Protein AF-A0A7C4AFS2-F1 (afdb_monomer)

Sequence (127 aa):
MGITATSGSFTRYAVVEELTGQLAQELPERLARHAFRDIDDTADERSFGWVSLEDWLDPFWRTAPPDKAHYLAFSLRLDTRRVPPAVIKKHFQLALKAEKEAMKETGKSFITKDRKQELKEQVVLKL

Organism: NCBI:txid270496

pLDDT: mean 89.15, std 6.54, range [68.06, 97.5]

Radius of gyration: 23.63 Å; Cα contacts (8 Å, |Δi|>4): 118; chains: 1; bounding box: 43×29×69 Å

Solvent-accessible surface area (backbone atoms only — not comparable to full-atom values): 7904 Å² total; per-residue (Å²): 105,66,92,77,38,99,68,79,87,87,84,90,83,80,79,91,65,83,82,57,78,61,53,73,73,47,40,64,58,57,44,51,77,45,27,44,58,90,42,88,94,51,76,54,46,65,38,63,19,29,19,23,59,90,38,82,88,31,37,72,36,82,89,48,65,47,72,53,91,98,42,79,49,65,34,80,49,78,49,71,59,79,80,54,69,69,56,56,52,52,51,35,54,51,52,54,50,53,53,52,54,56,25,59,78,69,73,51,91,78,84,53,72,67,58,54,51,51,50,43,51,56,42,57,63,71,103

Secondary structure (DSSP, 8-state):
-GGGSSS--------SS---THHHHHHHHHHHHTB----TTSS-SEEEEEE-SS-TT-TT-SSS-SEETTEE--EEEEEE----HHHHHHHHHHHHHHHHHHHHHTT-----HHHHHHHHHHHHTT-

Structure (mmCIF, N/CA/C/O backbone):
data_AF-A0A7C4AFS2-F1
#
_entry.id   AF-A0A7C4AFS2-F1
#
loop_
_atom_site.group_PDB
_atom_site.id
_atom_site.type_symbol
_atom_site.label_atom_id
_atom_site.label_alt_id
_atom_site.label_comp_id
_atom_site.label_asym_id
_atom_site.label_entity_id
_atom_site.label_seq_id
_atom_site.pdbx_PDB_ins_code
_atom_site.Cartn_x
_atom_site.Cartn_y
_atom_site.Cartn_z
_atom_site.occupancy
_atom_site.B_iso_or_equiv
_atom_site.auth_seq_id
_atom_site.auth_comp_id
_atom_site.auth_asym_id
_atom_site.auth_atom_id
_atom_site.pdbx_PDB_model_num
ATOM 1 N N . MET A 1 1 ? -4.645 1.383 -15.533 1.00 68.06 1 MET A N 1
ATOM 2 C CA . MET A 1 1 ? -4.499 2.518 -14.584 1.00 68.06 1 MET A CA 1
ATOM 3 C C . MET A 1 1 ? -3.254 3.311 -14.961 1.00 68.06 1 MET A C 1
ATOM 5 O O . MET A 1 1 ? -2.396 2.768 -15.643 1.00 68.06 1 MET A O 1
ATOM 9 N N . GLY A 1 2 ? -3.140 4.580 -14.562 1.00 77.56 2 GLY A N 1
ATOM 10 C CA . GLY A 1 2 ? -1.997 5.418 -14.956 1.00 77.56 2 GLY A CA 1
ATOM 11 C C . GLY A 1 2 ? -2.083 5.866 -16.419 1.00 77.56 2 GLY A C 1
ATOM 12 O O . GLY A 1 2 ? -3.149 6.289 -16.859 1.00 77.56 2 GLY A O 1
ATOM 13 N N . ILE A 1 3 ? -0.987 5.753 -17.178 1.00 83.69 3 ILE A N 1
ATOM 14 C CA . ILE A 1 3 ? -0.908 6.214 -18.582 1.00 83.69 3 ILE A CA 1
ATOM 15 C C . ILE A 1 3 ? -1.861 5.468 -19.537 1.00 83.69 3 ILE A C 1
ATOM 17 O O . ILE A 1 3 ? -2.147 5.957 -20.622 1.00 83.69 3 ILE A O 1
ATOM 21 N N . THR A 1 4 ? -2.385 4.307 -19.129 1.00 84.06 4 THR A N 1
ATOM 22 C CA . THR A 1 4 ? -3.375 3.524 -19.892 1.00 84.06 4 THR A CA 1
ATOM 23 C C . THR A 1 4 ? -4.828 3.926 -19.616 1.00 84.06 4 THR A C 1
ATOM 25 O O . THR A 1 4 ? -5.744 3.343 -20.188 1.00 84.06 4 THR A O 1
ATOM 28 N N . ALA A 1 5 ? -5.073 4.880 -18.711 1.00 86.81 5 ALA A N 1
ATOM 29 C CA . ALA A 1 5 ? -6.417 5.374 -18.418 1.00 86.81 5 ALA A CA 1
ATOM 30 C C . ALA A 1 5 ? -6.920 6.353 -19.497 1.00 86.81 5 ALA A C 1
ATOM 32 O O . ALA A 1 5 ? -6.130 6.992 -20.185 1.00 86.81 5 ALA A O 1
ATOM 33 N N . THR A 1 6 ? -8.243 6.532 -19.590 1.00 91.31 6 THR A N 1
ATOM 34 C CA . THR A 1 6 ? -8.893 7.457 -20.543 1.00 91.31 6 THR A CA 1
ATOM 35 C C . THR A 1 6 ? -8.425 8.909 -20.394 1.00 91.31 6 THR A C 1
ATOM 37 O O . THR A 1 6 ? -8.435 9.671 -21.356 1.00 91.31 6 THR A O 1
ATOM 40 N N . SER A 1 7 ? -8.018 9.306 -19.188 1.00 91.75 7 SER A N 1
ATOM 41 C CA . SER A 1 7 ? -7.477 10.632 -18.892 1.00 91.75 7 SER A CA 1
ATOM 42 C C . SER A 1 7 ? -6.506 10.567 -17.715 1.00 91.75 7 SER A C 1
ATOM 44 O O . SER A 1 7 ? -6.710 9.775 -16.794 1.00 91.75 7 SER A O 1
ATOM 46 N N . GLY A 1 8 ? -5.505 11.448 -17.700 1.00 88.31 8 GLY A N 1
ATOM 47 C CA . GLY A 1 8 ? -4.546 11.572 -16.606 1.00 88.31 8 GLY A CA 1
ATOM 48 C C . GLY A 1 8 ? -3.701 12.840 -16.720 1.00 88.31 8 GLY A C 1
ATOM 49 O O . GLY A 1 8 ? -3.798 13.584 -17.693 1.00 88.31 8 GLY A O 1
ATOM 50 N N . SER A 1 9 ? -2.871 13.088 -15.712 1.00 91.12 9 SER A N 1
ATOM 51 C CA . SER A 1 9 ? -1.867 14.153 -15.726 1.00 91.12 9 SER A CA 1
ATOM 52 C C . SER A 1 9 ? -0.509 13.604 -16.156 1.00 91.12 9 SER A C 1
ATOM 54 O O . SER A 1 9 ? -0.136 12.501 -15.757 1.00 91.12 9 SER A O 1
ATOM 56 N N . PHE A 1 10 ? 0.256 14.396 -16.904 1.00 91.50 10 PHE A N 1
ATOM 57 C CA . PHE A 1 10 ? 1.616 14.057 -17.310 1.00 91.50 10 PHE A CA 1
ATOM 58 C C . PHE A 1 10 ? 2.599 15.105 -16.791 1.00 91.50 10 PHE A C 1
ATOM 60 O O . PHE A 1 10 ? 2.428 16.298 -17.041 1.00 91.50 10 PHE A O 1
ATOM 67 N N . THR A 1 11 ? 3.646 14.645 -16.110 1.00 95.06 11 THR A N 1
ATOM 68 C CA . THR A 1 11 ? 4.737 15.492 -15.622 1.00 95.06 11 THR A CA 1
ATOM 69 C C . THR A 1 11 ? 6.049 14.952 -16.163 1.00 95.06 11 THR A C 1
ATOM 71 O O . THR A 1 11 ? 6.348 13.769 -16.009 1.00 95.06 11 THR A O 1
ATOM 74 N N . ARG A 1 12 ? 6.840 15.819 -16.802 1.00 94.69 12 ARG A N 1
ATOM 75 C CA . ARG A 1 12 ? 8.136 15.454 -17.379 1.00 94.69 12 ARG A CA 1
ATOM 76 C C . ARG A 1 12 ? 9.265 15.861 -16.444 1.00 94.69 12 ARG A C 1
ATOM 78 O O . ARG A 1 12 ? 9.351 17.021 -16.051 1.00 94.69 12 ARG A O 1
ATOM 85 N N . TYR A 1 13 ? 10.163 14.923 -16.190 1.00 92.88 13 TYR A N 1
ATOM 86 C CA . TYR A 1 13 ? 11.419 15.152 -15.486 1.00 92.88 13 TYR A CA 1
ATOM 87 C C . TYR A 1 13 ? 12.581 14.901 -16.449 1.00 92.88 13 TYR A C 1
ATOM 89 O O . TYR A 1 13 ? 12.451 14.107 -17.381 1.00 92.88 13 TYR A O 1
ATOM 97 N N . ALA A 1 14 ? 13.696 15.599 -16.245 1.00 90.62 14 ALA A N 1
ATOM 98 C CA . ALA A 1 14 ? 14.935 15.375 -16.979 1.00 90.62 14 ALA A CA 1
ATOM 99 C C . ALA A 1 14 ? 15.993 14.875 -15.998 1.00 90.62 14 ALA A C 1
ATOM 101 O O . ALA A 1 14 ? 16.143 15.441 -14.913 1.00 90.62 14 ALA A O 1
ATOM 102 N N . VAL A 1 15 ? 16.705 13.816 -16.373 1.00 85.50 15 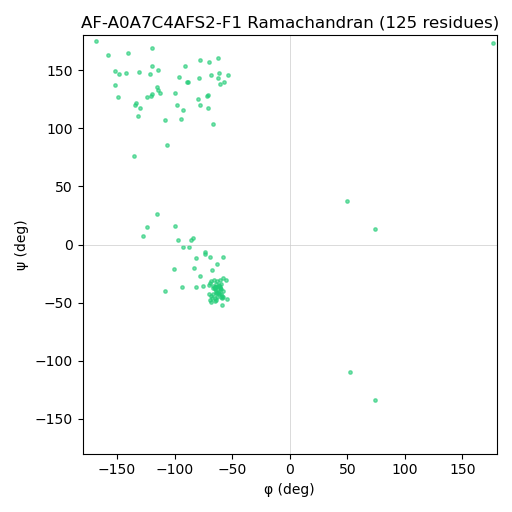VAL A N 1
ATOM 103 C CA . VAL A 1 15 ? 17.855 13.351 -15.600 1.00 85.50 15 VAL A CA 1
ATOM 104 C C . VAL A 1 15 ? 19.035 14.249 -15.956 1.00 85.50 15 VAL A C 1
ATOM 106 O O . VAL A 1 15 ? 19.321 14.451 -17.133 1.00 85.50 15 VAL A O 1
ATOM 109 N N . VAL A 1 16 ? 19.652 14.852 -14.941 1.00 88.44 16 VAL A N 1
ATOM 110 C CA . VAL A 1 16 ? 20.774 15.793 -15.116 1.00 88.44 16 VAL A CA 1
ATOM 111 C C . VAL A 1 16 ? 22.084 15.049 -15.387 1.00 88.44 16 VAL A C 1
ATOM 113 O O . VAL A 1 16 ? 22.975 15.577 -16.042 1.00 88.44 16 VAL A O 1
ATOM 116 N N . GLU A 1 17 ? 22.187 13.817 -14.898 1.00 83.12 17 GLU A N 1
ATOM 117 C CA . GLU A 1 17 ? 23.348 12.947 -15.059 1.00 83.12 17 GLU A CA 1
ATOM 118 C C . GLU A 1 17 ? 23.219 12.069 -16.308 1.00 83.12 17 GLU A C 1
ATOM 120 O O . GLU A 1 17 ? 22.118 11.744 -16.761 1.00 83.12 17 GLU A O 1
ATOM 125 N N . GLU A 1 18 ? 24.359 11.657 -16.858 1.00 75.44 18 GLU A N 1
ATOM 126 C CA . GLU A 1 18 ? 24.387 10.714 -17.968 1.00 75.44 18 GLU A CA 1
ATOM 127 C C . GLU A 1 18 ? 23.973 9.326 -17.462 1.00 75.44 18 GLU A C 1
ATOM 129 O O . GLU A 1 18 ? 24.629 8.737 -16.600 1.00 75.44 18 GLU A O 1
ATOM 134 N N . LEU A 1 19 ? 22.864 8.797 -17.988 1.00 71.94 19 LEU A N 1
ATOM 135 C CA . LEU A 1 19 ? 22.494 7.408 -17.743 1.00 71.94 19 LEU A CA 1
ATOM 136 C C . LEU A 1 19 ? 23.537 6.514 -18.411 1.00 71.94 19 LEU A C 1
ATOM 138 O O . LEU A 1 19 ? 23.514 6.312 -19.626 1.00 71.94 19 LEU A O 1
ATOM 142 N N . THR A 1 20 ? 24.434 5.938 -17.617 1.00 68.56 20 THR A N 1
ATOM 143 C CA . THR A 1 20 ? 25.284 4.858 -18.107 1.00 68.56 20 THR A CA 1
ATOM 144 C C . THR A 1 20 ? 24.391 3.675 -18.497 1.00 68.56 20 THR A C 1
ATOM 146 O O . THR A 1 20 ? 23.397 3.370 -17.832 1.00 68.56 20 THR A O 1
ATOM 149 N N . GLY A 1 21 ? 24.743 2.961 -19.572 1.00 69.19 21 GLY A N 1
ATOM 150 C CA . GLY A 1 21 ? 23.996 1.775 -20.024 1.00 69.19 21 GLY A CA 1
ATOM 151 C C . GLY A 1 21 ? 23.886 0.654 -18.975 1.00 69.19 21 GLY A C 1
ATOM 152 O O . GLY A 1 21 ? 23.097 -0.272 -19.144 1.00 69.19 21 GLY A O 1
ATOM 153 N N . GLN A 1 22 ? 24.635 0.756 -17.870 1.00 74.88 22 GLN A N 1
ATOM 154 C CA . GLN A 1 22 ? 24.557 -0.125 -16.703 1.00 74.88 22 GLN A CA 1
ATOM 155 C C . GLN A 1 22 ? 23.197 -0.047 -15.998 1.00 74.88 22 GLN A C 1
ATOM 157 O O . GLN A 1 22 ? 22.728 -1.062 -15.486 1.00 74.88 22 GLN A O 1
ATOM 162 N N . LEU A 1 23 ? 22.515 1.109 -16.021 1.00 74.75 23 LEU A N 1
ATOM 163 C CA . LEU A 1 23 ? 21.224 1.245 -15.342 1.00 74.75 23 LEU A CA 1
ATOM 164 C C . LEU A 1 23 ? 20.181 0.274 -15.904 1.00 74.75 23 LEU A C 1
ATOM 166 O O . LEU A 1 23 ? 19.414 -0.290 -15.133 1.00 74.75 23 LEU A O 1
ATOM 170 N N . ALA A 1 24 ? 20.176 0.043 -17.219 1.00 72.75 24 ALA A N 1
ATOM 171 C CA . ALA A 1 24 ? 19.253 -0.902 -17.8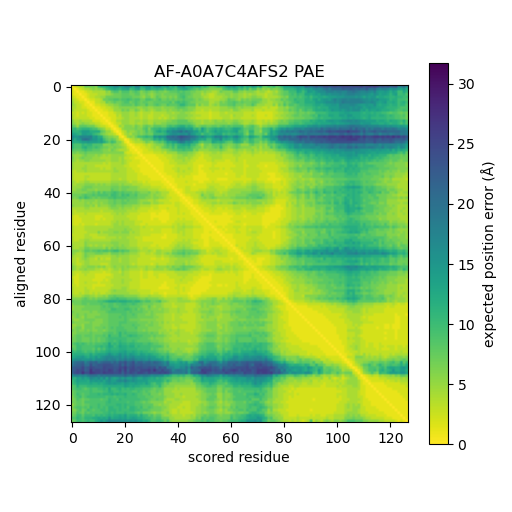45 1.00 72.75 24 ALA A CA 1
ATOM 172 C C . ALA A 1 24 ? 19.457 -2.337 -17.326 1.00 72.75 24 ALA A C 1
ATOM 174 O O . ALA A 1 24 ? 18.489 -3.066 -17.137 1.00 72.75 24 ALA A O 1
ATOM 175 N N . GLN A 1 25 ? 20.704 -2.725 -17.037 1.00 80.38 25 GLN A N 1
ATOM 176 C CA . GLN A 1 25 ? 21.027 -4.051 -16.504 1.00 80.38 25 GLN A CA 1
ATOM 177 C C . GLN A 1 25 ? 20.662 -4.186 -15.018 1.00 80.38 25 GLN A C 1
ATOM 179 O O . GLN A 1 25 ? 20.210 -5.244 -14.591 1.00 80.38 25 GLN A O 1
ATOM 184 N N . GLU A 1 26 ? 20.824 -3.118 -14.233 1.00 85.62 26 GLU A N 1
ATOM 185 C CA . GLU A 1 26 ? 20.523 -3.118 -12.794 1.00 85.62 26 GLU A CA 1
ATOM 186 C C . GLU A 1 26 ? 19.040 -2.885 -12.473 1.00 85.62 26 GLU A C 1
ATOM 188 O O . GLU A 1 26 ? 18.580 -3.189 -11.369 1.00 85.62 26 GLU A O 1
ATOM 193 N N . LEU A 1 27 ? 18.279 -2.307 -13.406 1.00 85.19 27 LEU A N 1
ATOM 194 C CA . LEU A 1 27 ? 16.910 -1.871 -13.154 1.00 85.19 27 LEU A CA 1
ATOM 195 C C . LEU A 1 27 ? 15.985 -3.001 -12.683 1.00 85.19 27 LEU A C 1
ATOM 197 O O . LEU A 1 27 ? 15.280 -2.763 -11.702 1.00 85.19 27 LEU A O 1
ATOM 201 N N . PRO A 1 28 ? 15.972 -4.208 -13.286 1.00 85.50 28 PRO A N 1
ATOM 202 C CA . PRO A 1 28 ? 15.107 -5.286 -12.811 1.00 85.50 28 PRO A CA 1
ATOM 203 C C . PRO A 1 28 ? 15.368 -5.633 -11.343 1.00 85.50 28 PRO A C 1
ATOM 205 O O . PRO A 1 28 ? 14.426 -5.813 -10.574 1.00 85.50 28 PRO A O 1
ATOM 208 N N . GLU A 1 29 ? 16.635 -5.651 -10.921 1.00 88.56 29 GLU A N 1
ATOM 209 C CA . GLU A 1 29 ? 16.998 -5.918 -9.528 1.00 88.56 29 GLU A CA 1
ATOM 210 C C . GLU A 1 29 ? 16.551 -4.777 -8.602 1.00 88.56 29 GLU A C 1
ATOM 212 O O . GLU A 1 29 ? 15.974 -5.016 -7.537 1.00 88.56 29 GLU A O 1
ATOM 217 N N . ARG A 1 30 ? 16.767 -3.520 -9.015 1.00 91.00 30 ARG A N 1
ATOM 218 C CA . ARG A 1 30 ? 16.340 -2.338 -8.248 1.00 91.00 30 ARG A CA 1
ATOM 219 C C . ARG A 1 30 ? 14.818 -2.277 -8.101 1.00 91.00 30 ARG A C 1
ATOM 221 O O . ARG A 1 30 ? 14.326 -1.985 -7.011 1.00 91.00 30 ARG A O 1
ATOM 228 N N . LEU A 1 31 ? 14.080 -2.577 -9.168 1.00 92.44 31 LEU A N 1
ATOM 229 C CA . LEU A 1 31 ? 12.621 -2.658 -9.158 1.00 92.44 31 LEU A CA 1
ATOM 230 C C . LEU A 1 31 ? 12.144 -3.796 -8.253 1.00 92.44 31 LEU A C 1
ATOM 232 O O . LEU A 1 31 ? 11.313 -3.553 -7.383 1.00 92.44 31 LEU A O 1
ATOM 236 N N . ALA A 1 32 ? 12.726 -4.994 -8.375 1.00 90.44 32 ALA A N 1
ATOM 237 C CA . ALA A 1 32 ? 12.383 -6.149 -7.545 1.00 90.44 32 ALA A CA 1
ATOM 238 C C . ALA A 1 32 ? 12.637 -5.904 -6.047 1.00 90.44 32 ALA A C 1
ATOM 240 O O . ALA A 1 32 ? 11.836 -6.308 -5.202 1.00 90.44 32 ALA A O 1
ATOM 241 N N . ARG A 1 33 ? 13.716 -5.189 -5.694 1.00 94.12 33 ARG A N 1
ATOM 242 C CA . ARG A 1 33 ? 14.029 -4.813 -4.302 1.00 94.12 33 ARG A CA 1
ATOM 243 C C . ARG A 1 33 ? 12.939 -3.946 -3.664 1.00 94.12 33 ARG A C 1
ATOM 245 O O . ARG A 1 33 ? 12.720 -4.027 -2.455 1.00 94.12 33 ARG A O 1
ATOM 252 N N . HIS A 1 34 ? 12.257 -3.147 -4.479 1.00 95.25 34 HIS A N 1
ATOM 253 C CA . HIS A 1 34 ? 11.177 -2.245 -4.081 1.00 95.25 34 HIS A CA 1
ATOM 254 C C . HIS A 1 34 ? 9.827 -2.647 -4.703 1.00 95.25 34 HIS A C 1
ATOM 256 O O . HIS A 1 34 ? 8.953 -1.800 -4.902 1.00 95.25 34 HIS A O 1
ATOM 262 N N . ALA A 1 35 ? 9.665 -3.934 -5.016 1.00 95.88 35 ALA A N 1
ATOM 263 C CA . ALA A 1 35 ? 8.429 -4.498 -5.531 1.00 95.88 35 ALA A CA 1
ATOM 264 C C . ALA A 1 35 ? 7.290 -4.328 -4.519 1.00 95.88 35 ALA A C 1
ATOM 266 O O . ALA A 1 35 ? 7.515 -4.343 -3.302 1.00 95.88 35 ALA A O 1
ATOM 267 N N . PHE A 1 36 ? 6.067 -4.162 -5.023 1.00 96.69 36 PHE A N 1
ATOM 268 C CA . PHE A 1 36 ? 4.882 -4.062 -4.176 1.00 96.69 36 PHE A CA 1
ATOM 269 C C . PHE A 1 36 ? 4.736 -5.297 -3.278 1.00 96.69 36 PHE A C 1
ATOM 271 O O . PHE A 1 36 ? 4.971 -6.430 -3.701 1.00 96.69 36 PHE A O 1
ATOM 278 N N . ARG A 1 37 ? 4.343 -5.058 -2.024 1.00 94.00 37 ARG A N 1
ATOM 279 C CA . ARG A 1 37 ? 4.089 -6.096 -1.023 1.00 94.00 37 ARG A CA 1
ATOM 280 C C . ARG A 1 37 ? 2.645 -6.013 -0.575 1.00 94.00 37 ARG A C 1
ATOM 282 O O . ARG A 1 37 ? 2.184 -4.931 -0.221 1.00 94.00 37 ARG A O 1
ATOM 289 N N . ASP A 1 38 ? 1.965 -7.145 -0.591 1.00 92.69 38 ASP A N 1
ATOM 290 C CA . ASP A 1 38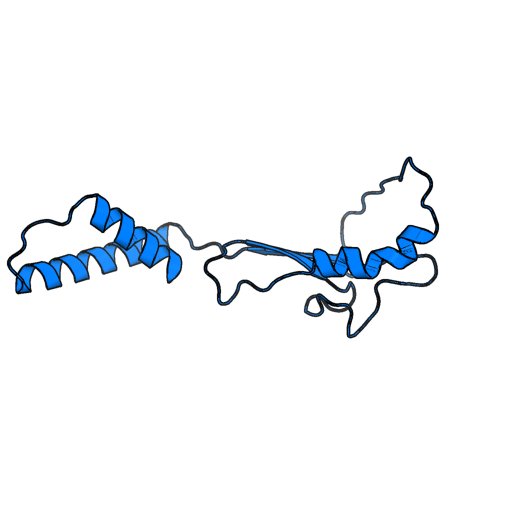 ? 0.597 -7.223 -0.101 1.00 92.69 38 ASP A CA 1
ATOM 291 C C . ASP A 1 38 ? 0.545 -7.017 1.424 1.00 92.69 38 ASP A C 1
ATOM 293 O O . ASP A 1 38 ? 1.482 -7.392 2.135 1.00 92.69 38 ASP A O 1
ATOM 297 N N . ILE A 1 39 ? -0.530 -6.389 1.896 1.00 92.00 39 ILE A N 1
ATOM 298 C CA . ILE A 1 39 ? -0.799 -6.076 3.307 1.00 92.00 39 ILE A CA 1
ATOM 299 C C . ILE A 1 39 ? -2.183 -6.563 3.758 1.00 92.00 39 ILE A C 1
ATOM 301 O O . ILE A 1 39 ? -2.604 -6.261 4.874 1.00 92.00 39 ILE A O 1
ATOM 305 N N . ASP A 1 40 ? -2.896 -7.323 2.922 1.00 87.75 40 ASP A N 1
ATOM 306 C CA . ASP A 1 40 ? -4.250 -7.800 3.222 1.00 87.75 40 ASP A CA 1
ATOM 307 C C . ASP A 1 40 ? -4.295 -8.663 4.499 1.00 87.75 40 ASP A C 1
ATOM 309 O O . ASP A 1 40 ? -5.196 -8.508 5.327 1.00 87.75 40 ASP A O 1
ATOM 313 N N . ASP A 1 41 ? -3.272 -9.498 4.708 1.00 85.94 41 ASP A N 1
ATOM 314 C CA . ASP A 1 41 ? -3.135 -10.384 5.874 1.00 85.94 41 ASP A CA 1
ATOM 315 C C . ASP A 1 41 ? -2.187 -9.832 6.957 1.00 85.94 41 ASP A C 1
ATOM 317 O O . ASP A 1 41 ? -1.730 -10.570 7.838 1.00 85.94 41 ASP A O 1
ATOM 321 N N . THR A 1 42 ? -1.862 -8.537 6.912 1.00 87.00 42 THR A N 1
ATOM 322 C CA . THR A 1 42 ? -1.007 -7.883 7.914 1.00 87.00 42 THR A CA 1
ATOM 323 C C . THR A 1 42 ? -1.743 -6.753 8.636 1.00 87.00 42 THR A C 1
ATOM 325 O O . THR A 1 42 ? -2.852 -6.349 8.282 1.00 87.00 42 THR A O 1
ATOM 328 N N . ALA A 1 43 ? -1.128 -6.247 9.708 1.00 83.75 43 ALA A N 1
ATOM 329 C CA . ALA A 1 43 ? -1.608 -5.061 10.420 1.00 83.75 43 ALA A CA 1
ATOM 330 C C . ALA A 1 43 ? -1.125 -3.747 9.776 1.00 83.75 43 ALA A C 1
ATOM 332 O O . ALA A 1 43 ? -1.324 -2.671 10.342 1.00 83.75 43 ALA A O 1
ATOM 333 N N . ASP A 1 44 ? -0.447 -3.821 8.628 1.00 87.50 44 ASP A N 1
ATOM 334 C CA . ASP A 1 44 ? 0.065 -2.639 7.952 1.00 87.50 44 ASP A CA 1
ATOM 335 C C . ASP A 1 44 ? -1.098 -1.855 7.331 1.00 87.50 44 ASP A C 1
ATOM 337 O O . ASP A 1 44 ? -1.910 -2.373 6.571 1.00 87.50 44 ASP A O 1
ATOM 341 N N . GLU A 1 45 ? -1.179 -0.559 7.629 1.00 88.50 45 GLU A N 1
ATOM 342 C CA . GLU A 1 45 ? -2.226 0.308 7.071 1.00 88.50 45 GLU A CA 1
ATOM 343 C C . GLU A 1 45 ? -1.899 0.797 5.655 1.00 88.50 45 GLU A C 1
ATOM 345 O O . GLU A 1 45 ? -2.741 1.397 4.980 1.00 88.50 45 GLU A O 1
ATOM 350 N N . ARG A 1 46 ? -0.659 0.609 5.198 1.00 92.19 46 ARG A N 1
ATOM 351 C CA . ARG A 1 46 ? -0.194 1.142 3.921 1.00 92.19 46 ARG A CA 1
ATOM 352 C C . ARG A 1 46 ? 0.900 0.286 3.312 1.00 92.19 46 ARG A C 1
ATOM 354 O O . ARG A 1 46 ? 1.871 -0.050 3.979 1.00 92.19 46 ARG A O 1
ATOM 361 N N . SER A 1 47 ? 0.792 0.081 2.007 1.00 94.75 47 SER A N 1
ATOM 362 C CA . SER A 1 47 ? 1.856 -0.458 1.174 1.00 94.75 47 SER A CA 1
ATOM 363 C C . SER A 1 47 ? 2.055 0.404 -0.060 1.00 94.75 47 SER A C 1
ATOM 365 O O . SER A 1 47 ? 1.126 1.036 -0.569 1.00 94.75 47 SER A O 1
ATOM 367 N N . PHE 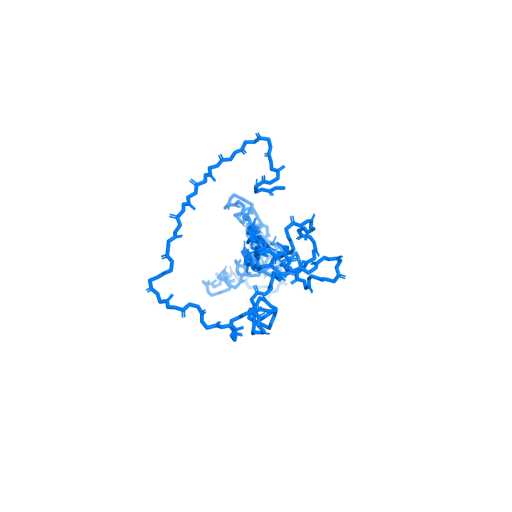A 1 48 ? 3.290 0.459 -0.539 1.00 96.00 48 PHE A N 1
ATOM 368 C CA . PHE A 1 48 ? 3.593 0.998 -1.850 1.00 96.00 48 PHE A CA 1
ATOM 369 C C . PHE A 1 48 ? 4.798 0.279 -2.434 1.00 96.00 48 PHE A C 1
ATOM 371 O O . PHE A 1 48 ? 5.719 -0.108 -1.717 1.00 96.00 48 PHE A O 1
ATOM 378 N N . GLY A 1 49 ? 4.802 0.128 -3.749 1.00 96.81 49 GLY A N 1
ATOM 379 C CA . GLY A 1 49 ? 5.917 -0.493 -4.440 1.00 96.81 49 GLY A CA 1
ATOM 380 C C . GLY A 1 49 ? 5.660 -0.632 -5.925 1.00 96.81 49 GLY A C 1
ATOM 381 O O . GLY A 1 49 ? 4.584 -0.300 -6.434 1.00 96.81 49 GLY A O 1
ATOM 382 N N . TRP A 1 50 ? 6.697 -1.073 -6.618 1.00 96.56 50 TRP A N 1
ATOM 383 C CA . TRP A 1 50 ? 6.681 -1.182 -8.062 1.00 96.56 50 TRP A CA 1
ATOM 384 C C . TRP A 1 50 ? 5.935 -2.435 -8.525 1.00 96.56 50 TRP A C 1
ATOM 386 O O . TRP A 1 50 ? 6.017 -3.490 -7.895 1.00 96.56 50 TRP A O 1
ATOM 396 N N . VAL A 1 51 ? 5.215 -2.290 -9.634 1.00 95.25 51 VAL A N 1
ATOM 397 C CA . VAL A 1 51 ? 4.482 -3.350 -10.333 1.00 95.25 51 VAL A CA 1
ATOM 398 C C . VAL A 1 51 ? 4.621 -3.181 -11.846 1.00 95.25 51 VAL A C 1
ATOM 400 O O . VAL A 1 51 ? 5.003 -2.105 -12.334 1.00 95.25 51 VAL A O 1
ATOM 403 N N . SER A 1 52 ? 4.283 -4.231 -12.593 1.00 93.62 52 SER A N 1
ATOM 404 C CA . SER A 1 52 ? 4.123 -4.157 -14.046 1.00 93.62 52 SER A CA 1
ATOM 405 C C . SER A 1 52 ? 3.139 -3.047 -14.444 1.00 93.62 52 SER A C 1
ATOM 407 O O . SER A 1 52 ? 2.188 -2.719 -13.731 1.00 93.62 52 SER A O 1
ATOM 409 N N . LEU A 1 53 ? 3.402 -2.411 -15.591 1.00 92.00 53 LEU A N 1
ATOM 410 C CA . LEU A 1 53 ? 2.487 -1.418 -16.151 1.00 92.00 53 LEU A CA 1
ATOM 411 C C . LEU A 1 53 ? 1.197 -2.077 -16.667 1.00 92.00 53 LEU A C 1
ATOM 413 O O . LEU A 1 53 ? 0.127 -1.468 -16.609 1.00 92.00 53 LEU A O 1
ATOM 417 N N . GLU A 1 54 ? 1.312 -3.291 -17.199 1.00 91.06 54 GLU A N 1
ATOM 418 C CA . GLU A 1 54 ? 0.223 -4.061 -17.793 1.00 91.06 54 GLU A CA 1
ATOM 419 C C . GLU A 1 54 ? -0.615 -4.791 -16.747 1.00 91.06 54 GLU A C 1
ATOM 421 O O . GLU A 1 54 ? -1.837 -4.856 -16.892 1.00 91.06 54 GLU A O 1
ATOM 426 N N . ASP A 1 55 ? 0.030 -5.292 -15.691 1.00 91.75 55 ASP A N 1
ATOM 427 C CA . ASP A 1 55 ? -0.625 -6.015 -14.608 1.00 91.75 55 ASP A CA 1
ATOM 428 C C . ASP A 1 55 ? -0.185 -5.501 -13.227 1.00 91.75 55 ASP A C 1
ATOM 430 O O . ASP A 1 55 ? 0.932 -5.711 -12.758 1.00 91.75 55 ASP A O 1
ATOM 434 N N . TRP A 1 56 ? -1.111 -4.844 -12.531 1.00 90.12 56 TRP A N 1
ATOM 435 C CA . TRP A 1 56 ? -0.898 -4.299 -11.188 1.00 90.12 56 TRP A CA 1
ATOM 436 C C . TRP A 1 56 ? -0.856 -5.377 -10.086 1.00 90.12 56 TRP A C 1
ATOM 438 O O . TRP A 1 56 ? -0.535 -5.060 -8.933 1.00 90.12 56 TRP A O 1
ATOM 448 N N . LEU A 1 57 ? -1.182 -6.630 -10.426 1.00 92.62 57 LEU A N 1
ATOM 449 C CA . LEU A 1 57 ? -1.021 -7.811 -9.576 1.00 92.62 57 LEU A CA 1
ATOM 450 C C . LEU A 1 57 ? 0.318 -8.526 -9.803 1.00 92.62 57 LEU A C 1
ATOM 452 O O . LEU A 1 57 ? 0.613 -9.485 -9.092 1.00 92.62 57 LEU A O 1
ATOM 456 N N . ASP A 1 58 ? 1.142 -8.053 -10.743 1.00 93.94 58 ASP A N 1
ATOM 457 C CA . ASP A 1 58 ? 2.460 -8.611 -11.036 1.00 93.94 58 ASP A CA 1
ATOM 458 C C . ASP A 1 58 ? 3.587 -7.689 -10.524 1.00 93.94 58 ASP A C 1
ATOM 460 O O . ASP A 1 58 ? 4.123 -6.858 -11.267 1.00 93.94 58 ASP A O 1
ATOM 464 N N . PRO A 1 59 ? 3.981 -7.814 -9.241 1.00 93.75 59 PRO A N 1
ATOM 465 C CA . PRO A 1 59 ? 5.063 -7.031 -8.648 1.00 93.75 59 PRO A CA 1
ATOM 466 C C . PRO A 1 59 ? 6.461 -7.468 -9.102 1.00 93.75 59 PRO A C 1
ATOM 468 O O . PRO A 1 59 ? 7.444 -6.828 -8.740 1.00 93.75 59 PRO A O 1
ATOM 471 N N . PHE A 1 60 ? 6.577 -8.562 -9.862 1.00 92.00 60 PHE A N 1
ATOM 472 C CA . PHE A 1 60 ? 7.863 -9.145 -10.253 1.00 92.00 60 PHE A CA 1
ATOM 473 C C . PHE A 1 60 ? 8.025 -9.290 -11.770 1.00 92.00 60 PHE A C 1
ATOM 475 O O . PHE A 1 60 ? 8.934 -9.999 -12.201 1.00 92.00 60 PHE A O 1
ATOM 482 N N . TRP A 1 61 ? 7.185 -8.616 -12.568 1.00 91.44 61 TRP A N 1
ATOM 483 C CA . TRP A 1 61 ? 7.249 -8.605 -14.038 1.00 91.44 61 TRP A CA 1
ATOM 484 C C . TRP A 1 61 ? 7.350 -10.015 -14.649 1.00 91.44 61 TRP A C 1
ATOM 486 O O . TRP A 1 61 ? 8.062 -10.241 -15.629 1.00 91.44 61 TRP A O 1
ATOM 496 N N . ARG A 1 62 ? 6.646 -10.990 -14.058 1.00 89.50 62 ARG A N 1
ATOM 497 C CA . ARG A 1 62 ? 6.591 -12.382 -14.539 1.00 89.50 62 ARG A CA 1
ATOM 498 C C . ARG A 1 62 ? 5.840 -12.502 -15.860 1.00 89.50 62 ARG A C 1
ATOM 500 O O . ARG A 1 62 ? 6.123 -13.399 -16.649 1.00 89.50 62 ARG A O 1
ATOM 507 N N . THR A 1 63 ? 4.859 -11.631 -16.063 1.00 87.25 63 THR A N 1
ATOM 508 C CA . THR A 1 63 ? 3.964 -11.620 -17.223 1.00 87.25 63 THR A CA 1
ATOM 509 C C . THR A 1 63 ? 4.472 -10.694 -18.324 1.00 87.25 63 THR A C 1
ATOM 511 O O . THR A 1 63 ? 4.367 -11.032 -19.503 1.00 87.25 63 THR A O 1
ATOM 514 N N . ALA A 1 64 ? 5.066 -9.558 -17.952 1.00 86.38 64 ALA A N 1
ATOM 515 C CA . ALA A 1 64 ? 5.618 -8.590 -18.888 1.00 86.38 64 ALA A CA 1
ATOM 516 C C . ALA A 1 64 ? 6.830 -7.862 -18.279 1.00 86.38 64 ALA A C 1
ATOM 518 O O . ALA A 1 64 ? 6.684 -7.279 -17.206 1.00 86.38 64 ALA A O 1
ATOM 519 N N . PRO A 1 65 ? 7.996 -7.832 -18.955 1.00 88.56 65 PRO A N 1
ATOM 520 C CA . PRO A 1 65 ? 9.177 -7.104 -18.489 1.00 88.56 65 PRO A CA 1
ATOM 521 C C . PRO A 1 65 ? 8.982 -5.580 -18.574 1.00 88.56 65 PRO A C 1
ATOM 523 O O . PRO A 1 65 ? 8.184 -5.110 -19.392 1.00 88.56 65 PRO A O 1
ATOM 526 N N . PRO A 1 66 ? 9.723 -4.783 -17.784 1.00 89.88 66 PRO A N 1
ATOM 527 C CA . PRO A 1 66 ? 9.624 -3.323 -17.820 1.00 89.88 66 PRO A CA 1
ATOM 528 C C . PRO A 1 66 ? 10.136 -2.707 -19.136 1.00 89.88 66 PRO A C 1
ATOM 530 O O . PRO A 1 66 ? 9.744 -1.592 -19.478 1.00 89.88 66 PRO A O 1
ATOM 533 N N . ASP A 1 67 ? 10.981 -3.408 -19.894 1.00 89.31 67 ASP A N 1
ATOM 534 C CA . ASP A 1 67 ? 11.544 -2.936 -21.163 1.00 89.31 67 ASP A CA 1
ATOM 535 C C . ASP A 1 67 ? 10.513 -2.880 -22.300 1.00 89.31 67 ASP A C 1
ATOM 537 O O . ASP A 1 67 ? 9.825 -3.860 -22.600 1.00 89.31 67 ASP A O 1
ATOM 541 N N . LYS A 1 68 ? 10.441 -1.722 -22.969 1.00 88.56 68 LYS A N 1
ATOM 542 C CA . LYS A 1 68 ? 9.545 -1.401 -24.092 1.00 88.56 68 LYS A CA 1
ATOM 543 C C . LYS A 1 68 ? 10.315 -0.673 -25.192 1.00 88.56 68 LYS A C 1
ATOM 545 O O . LYS A 1 68 ? 10.201 0.543 -25.357 1.00 88.56 68 LYS A O 1
ATOM 550 N N . ALA A 1 69 ? 11.100 -1.425 -25.961 1.00 88.56 69 ALA A N 1
ATOM 551 C CA . ALA A 1 69 ? 12.014 -0.875 -26.963 1.00 88.56 69 ALA A CA 1
ATOM 552 C C . ALA A 1 69 ? 12.934 0.202 -26.352 1.00 88.56 69 ALA A C 1
ATOM 554 O O . ALA A 1 69 ? 13.796 -0.125 -25.547 1.00 88.56 69 ALA A O 1
ATOM 555 N N . HIS A 1 70 ? 12.748 1.477 -26.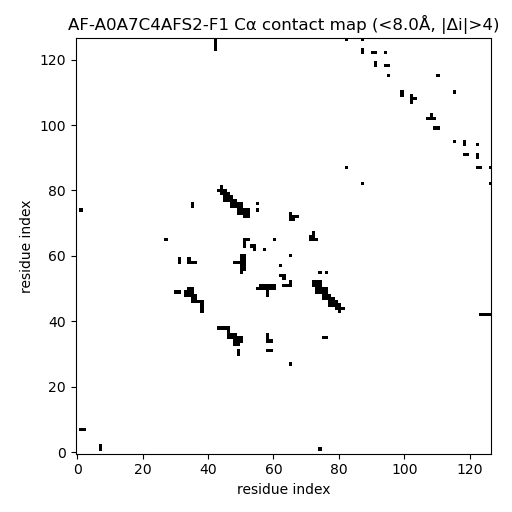697 1.00 87.56 70 HIS A N 1
ATOM 556 C CA . HIS A 1 70 ? 13.551 2.591 -26.175 1.00 87.56 70 HIS A CA 1
ATOM 557 C C . HIS A 1 70 ? 13.047 3.155 -24.839 1.00 87.56 70 HIS A C 1
ATOM 559 O O . HIS A 1 70 ? 13.573 4.156 -24.356 1.00 87.56 70 HIS A O 1
ATOM 565 N N . TYR A 1 71 ? 12.012 2.548 -24.261 1.00 88.31 71 TYR A N 1
ATOM 566 C CA . TYR A 1 71 ? 11.376 3.001 -23.034 1.00 88.31 71 TYR A CA 1
ATOM 567 C C . TYR A 1 71 ? 11.458 1.939 -21.945 1.00 88.31 71 TYR A C 1
ATOM 569 O O . TYR A 1 71 ? 11.479 0.741 -22.214 1.00 88.31 71 TYR A O 1
ATOM 577 N N . LEU A 1 72 ? 11.425 2.410 -20.705 1.00 88.62 72 LEU A N 1
ATOM 578 C CA . LEU A 1 72 ? 11.202 1.598 -19.519 1.00 88.62 72 LEU A CA 1
ATOM 579 C C . LEU A 1 72 ? 9.852 1.996 -18.932 1.00 88.62 72 LEU A C 1
ATOM 581 O O . LEU A 1 72 ? 9.573 3.186 -18.766 1.00 88.62 72 LEU A O 1
ATOM 585 N N . ALA A 1 73 ? 9.012 1.008 -18.649 1.00 91.12 73 ALA A N 1
ATOM 586 C CA . ALA A 1 73 ? 7.631 1.206 -18.251 1.00 91.12 73 ALA A CA 1
ATOM 587 C C . ALA A 1 73 ? 7.278 0.341 -17.035 1.00 91.12 73 ALA A C 1
ATOM 589 O O . ALA A 1 73 ? 7.380 -0.882 -17.058 1.00 91.12 73 ALA A O 1
ATOM 590 N N . PHE A 1 74 ? 6.841 0.993 -15.964 1.00 93.12 74 PHE A N 1
ATOM 591 C CA . PHE A 1 74 ? 6.416 0.366 -14.715 1.00 93.12 74 PHE A CA 1
ATOM 592 C C . PHE A 1 74 ? 5.493 1.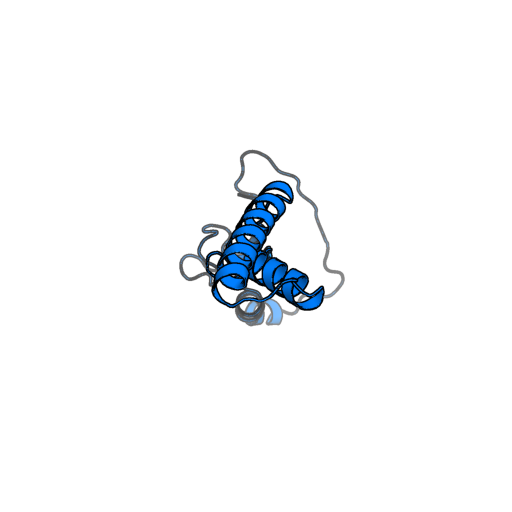324 -13.959 1.00 93.12 74 PHE A C 1
ATOM 594 O O . PHE A 1 74 ? 5.443 2.520 -14.256 1.00 93.12 74 PHE A O 1
ATOM 601 N N . SER A 1 75 ? 4.748 0.800 -12.988 1.00 93.81 75 SER A N 1
ATOM 602 C CA . SER A 1 75 ? 3.816 1.587 -12.179 1.00 93.81 75 SER A CA 1
ATOM 603 C C . SER A 1 75 ? 4.161 1.505 -10.699 1.00 93.81 75 SER A C 1
ATOM 605 O O . SER A 1 75 ? 4.621 0.476 -10.215 1.00 93.81 75 SER A O 1
ATOM 607 N N . LEU A 1 76 ? 3.914 2.593 -9.970 1.00 94.38 76 LEU A N 1
ATOM 608 C CA . LEU A 1 76 ? 3.918 2.588 -8.510 1.00 94.38 76 LEU A CA 1
ATOM 609 C C . LEU A 1 76 ? 2.489 2.320 -8.030 1.00 94.38 76 LEU A C 1
ATOM 611 O O . LEU A 1 76 ? 1.598 3.138 -8.267 1.00 94.38 76 LEU A O 1
ATOM 615 N N . ARG A 1 77 ? 2.269 1.189 -7.359 1.00 94.12 77 ARG A N 1
ATOM 616 C CA . ARG A 1 77 ? 0.998 0.874 -6.696 1.00 94.12 77 ARG A CA 1
ATOM 617 C C . ARG A 1 77 ? 1.022 1.415 -5.270 1.00 94.12 77 ARG A C 1
ATOM 619 O O . ARG A 1 77 ? 2.057 1.355 -4.608 1.00 94.12 77 ARG A O 1
ATOM 626 N N . LEU A 1 78 ? -0.102 1.972 -4.820 1.00 94.44 78 LEU A N 1
ATOM 627 C CA . LEU A 1 78 ? -0.290 2.477 -3.463 1.00 94.44 78 LEU A CA 1
ATOM 628 C C . LEU A 1 78 ? -1.587 1.907 -2.905 1.00 94.44 78 LEU A C 1
ATOM 630 O O . LEU A 1 78 ? -2.666 2.255 -3.384 1.00 94.44 78 LEU A O 1
ATOM 634 N N . ASP A 1 79 ? -1.459 1.128 -1.842 1.00 94.12 79 ASP A N 1
ATOM 635 C CA . ASP A 1 79 ? -2.587 0.534 -1.146 1.00 94.12 79 ASP A CA 1
ATOM 636 C C . ASP A 1 79 ? -2.651 1.110 0.262 1.00 94.12 79 ASP A C 1
ATOM 638 O O . ASP A 1 79 ? -1.634 1.274 0.942 1.00 94.12 79 ASP A O 1
ATOM 642 N N . THR A 1 80 ? -3.859 1.464 0.693 1.00 91.12 80 THR A N 1
ATOM 643 C CA . THR A 1 80 ? -4.105 1.990 2.035 1.00 91.12 80 THR A CA 1
ATOM 644 C C . THR A 1 80 ? -5.323 1.318 2.637 1.00 91.12 80 THR A C 1
ATOM 646 O O . THR A 1 80 ? -6.437 1.478 2.131 1.00 91.12 80 THR A O 1
ATOM 649 N N . ARG A 1 81 ? -5.127 0.647 3.766 1.00 87.44 81 ARG A N 1
ATOM 650 C CA . ARG A 1 81 ? -6.194 0.174 4.635 1.00 87.44 81 ARG A CA 1
ATOM 651 C C . ARG A 1 81 ? -6.422 1.225 5.708 1.00 87.44 81 ARG A C 1
ATOM 653 O O . ARG A 1 81 ? -5.616 1.405 6.611 1.00 87.44 81 ARG A O 1
ATOM 660 N N . ARG A 1 82 ? -7.543 1.937 5.617 1.00 85.44 82 ARG A N 1
ATOM 661 C CA . ARG A 1 82 ? -7.917 2.930 6.626 1.00 85.44 82 ARG A CA 1
ATOM 662 C C . ARG A 1 82 ? -9.091 2.422 7.440 1.00 85.44 82 ARG A C 1
ATOM 664 O O . ARG A 1 82 ? -10.224 2.443 6.966 1.00 85.44 82 ARG A O 1
ATOM 671 N N . VAL A 1 83 ? -8.838 2.040 8.688 1.00 86.75 83 VAL A N 1
ATOM 672 C CA . VAL A 1 83 ? -9.913 1.720 9.630 1.00 86.75 83 VAL A CA 1
ATOM 673 C C . VAL A 1 83 ? -10.516 3.033 10.148 1.00 86.75 83 VAL A C 1
ATOM 675 O O . VAL A 1 83 ? -9.808 3.848 10.749 1.00 86.75 83 VAL A O 1
ATOM 678 N N . PRO A 1 84 ? -11.819 3.299 9.940 1.00 92.25 84 PRO A N 1
ATOM 679 C CA . PRO A 1 84 ? -12.423 4.528 10.434 1.00 92.25 84 PRO A CA 1
ATOM 680 C C . PRO A 1 84 ? -12.328 4.613 11.969 1.00 92.25 84 PRO A C 1
ATOM 682 O O . PRO A 1 84 ? -12.642 3.634 12.652 1.00 92.25 84 PRO A O 1
ATOM 685 N N . PRO A 1 85 ? -12.012 5.785 12.558 1.00 93.00 85 PRO A N 1
ATOM 686 C CA . PRO A 1 85 ? -11.898 5.931 14.014 1.00 93.00 85 PRO A CA 1
ATOM 687 C C . PRO A 1 85 ? -13.154 5.501 14.786 1.00 93.00 85 PRO A C 1
ATOM 689 O O . PRO A 1 85 ? -13.069 5.011 15.912 1.00 93.00 85 PRO A O 1
ATOM 692 N N . ALA A 1 86 ? -14.333 5.651 14.173 1.00 95.81 86 ALA A N 1
ATOM 693 C CA . ALA A 1 86 ? -15.602 5.201 14.739 1.00 95.81 86 ALA A CA 1
ATOM 694 C C . ALA A 1 86 ? -15.676 3.669 14.890 1.00 95.81 86 ALA A C 1
ATOM 696 O O . ALA A 1 86 ? -16.215 3.181 15.886 1.00 95.81 86 ALA A O 1
ATOM 697 N N . VAL A 1 87 ? -15.099 2.917 13.947 1.00 94.75 87 VAL A N 1
ATOM 698 C CA . VAL A 1 87 ? -15.021 1.451 14.005 1.00 94.75 87 VAL A CA 1
ATOM 699 C C . VAL A 1 87 ? -14.083 1.039 15.137 1.00 94.75 87 VAL A C 1
ATOM 701 O O . VAL A 1 87 ? -14.503 0.296 16.024 1.00 94.75 87 VAL A O 1
ATOM 704 N N . ILE A 1 88 ? -12.880 1.620 15.208 1.00 94.56 88 ILE A N 1
ATOM 705 C CA . ILE A 1 88 ? -11.931 1.370 16.309 1.00 94.56 88 ILE A CA 1
ATOM 706 C C . ILE A 1 88 ? -12.600 1.639 17.664 1.00 94.56 88 ILE A C 1
ATOM 708 O O . ILE A 1 88 ? -12.550 0.805 18.567 1.00 94.56 88 ILE A O 1
ATOM 712 N N . LYS A 1 89 ? -13.305 2.771 17.801 1.00 96.44 89 LYS A N 1
ATOM 713 C CA . LYS A 1 89 ? -14.025 3.134 19.031 1.00 96.44 89 LYS A CA 1
ATOM 714 C C . LYS A 1 89 ? -15.092 2.104 19.410 1.00 96.44 89 LYS A C 1
ATOM 716 O O . LYS A 1 89 ? -15.170 1.733 20.581 1.00 96.44 89 LYS A O 1
ATOM 721 N N . LYS A 1 90 ? -15.898 1.637 18.449 1.00 97.50 90 LYS A N 1
ATOM 722 C CA . LYS A 1 90 ? -16.919 0.598 18.673 1.00 97.50 90 LYS A C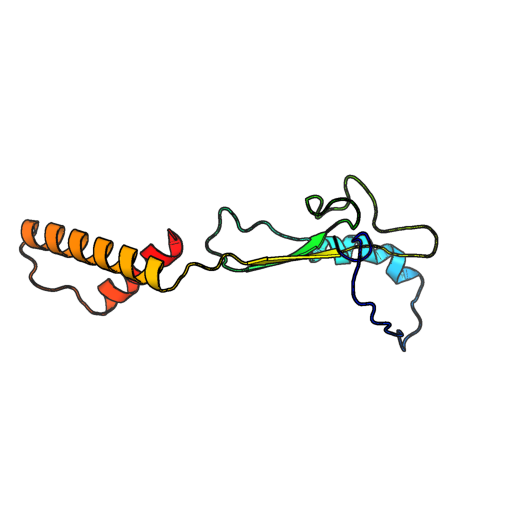A 1
ATOM 723 C C . LYS A 1 90 ? -16.279 -0.690 19.194 1.00 97.50 90 LYS A C 1
ATOM 725 O O . LYS A 1 90 ? -16.701 -1.200 20.229 1.00 97.50 90 LYS A O 1
ATOM 730 N N . HIS A 1 91 ? -15.260 -1.201 18.504 1.00 96.88 91 HIS A N 1
ATOM 731 C CA . HIS A 1 91 ? -14.607 -2.462 18.871 1.00 96.88 91 HIS A CA 1
ATOM 732 C C . HIS A 1 91 ? -13.862 -2.361 20.206 1.00 96.88 91 HIS A C 1
ATOM 734 O O . HIS A 1 91 ? -13.962 -3.267 21.031 1.00 96.88 91 HIS A O 1
ATOM 740 N N . PHE A 1 92 ? -13.230 -1.221 20.484 1.00 97.38 92 PHE A N 1
ATOM 741 C CA . PHE A 1 92 ? -12.622 -0.948 21.783 1.00 97.38 92 PHE A CA 1
ATOM 742 C C . PHE A 1 92 ? -13.645 -0.943 22.925 1.00 97.38 92 PHE A C 1
ATOM 744 O O . PHE A 1 92 ? -13.401 -1.519 23.983 1.00 97.38 92 PHE A O 1
ATOM 751 N N . GLN A 1 93 ? -14.828 -0.357 22.721 1.00 96.56 93 GLN A N 1
ATOM 752 C CA . GLN A 1 93 ? -15.899 -0.404 23.720 1.00 96.56 93 GLN A CA 1
ATOM 753 C C . GLN A 1 93 ? -16.424 -1.825 23.962 1.00 96.56 93 GLN A C 1
ATOM 755 O O . GLN A 1 93 ? -16.737 -2.156 25.104 1.00 96.56 93 GLN A O 1
ATOM 760 N N . LEU A 1 94 ? -16.516 -2.658 22.921 1.00 96.50 94 LEU A N 1
ATOM 761 C CA . LEU A 1 94 ? -16.894 -4.068 23.061 1.00 96.50 94 LEU A CA 1
ATOM 762 C C . LEU A 1 94 ? -15.839 -4.850 23.853 1.00 96.50 94 LEU A C 1
ATOM 764 O O . LEU A 1 94 ? -16.196 -5.541 24.804 1.00 96.50 94 LEU A O 1
ATOM 768 N N . ALA A 1 95 ? -14.553 -4.666 23.538 1.00 95.62 95 ALA A N 1
ATOM 769 C CA . ALA A 1 95 ? -13.448 -5.286 24.270 1.00 95.62 95 ALA A CA 1
ATOM 770 C C . ALA A 1 95 ? -13.438 -4.877 25.755 1.00 95.62 95 ALA A C 1
ATOM 772 O O . ALA A 1 95 ? -13.310 -5.721 26.637 1.00 95.62 95 ALA A O 1
ATOM 773 N N . LEU A 1 96 ? -13.676 -3.593 26.053 1.00 94.94 96 LEU A N 1
ATOM 774 C CA . LEU A 1 96 ? -13.796 -3.112 27.433 1.00 94.94 96 LEU A CA 1
ATOM 775 C C . LEU A 1 96 ? -14.990 -3.709 28.187 1.00 94.94 96 LEU A C 1
ATOM 777 O O . LEU A 1 96 ? -14.907 -3.864 29.404 1.00 94.94 96 LEU A O 1
ATOM 781 N N . LYS A 1 97 ? -16.114 -3.981 27.514 1.00 93.94 97 LYS A N 1
ATOM 782 C CA . LYS A 1 97 ? -17.271 -4.635 28.146 1.00 93.94 97 LYS A CA 1
ATOM 783 C C . LYS A 1 97 ? -16.950 -6.089 28.488 1.00 93.94 97 LYS A C 1
ATOM 785 O O . LYS A 1 97 ? -17.134 -6.463 29.641 1.00 93.94 97 LYS A O 1
ATOM 790 N N . ALA A 1 98 ? -16.383 -6.832 27.538 1.00 92.56 98 ALA A N 1
ATOM 791 C CA . ALA A 1 98 ? -15.971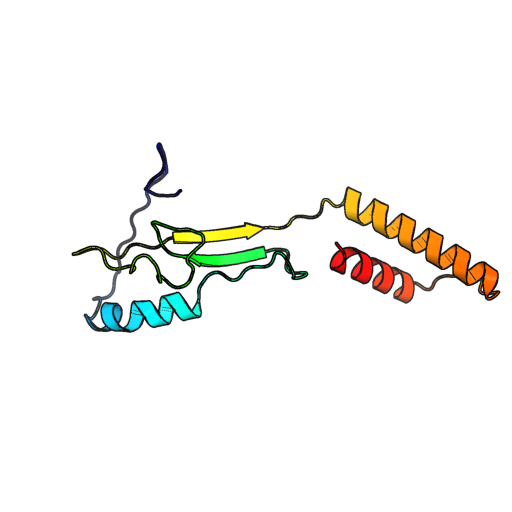 -8.220 27.744 1.00 92.56 98 ALA A CA 1
ATOM 792 C C . ALA A 1 98 ? -14.946 -8.357 28.887 1.00 92.56 98 ALA A C 1
ATOM 794 O O . ALA A 1 98 ? -15.108 -9.193 29.770 1.00 92.56 98 ALA A O 1
ATOM 795 N N . GLU A 1 99 ? -13.940 -7.476 28.943 1.00 91.12 99 GLU A N 1
ATOM 796 C CA . GLU A 1 99 ? -12.946 -7.479 30.027 1.00 91.12 99 GLU A CA 1
ATOM 797 C C . GLU A 1 99 ? -13.595 -7.200 31.398 1.00 91.12 99 GLU A C 1
ATOM 799 O O . GLU A 1 99 ? -13.262 -7.842 32.392 1.00 91.12 99 GLU A O 1
ATOM 804 N N . LYS A 1 100 ? -14.556 -6.266 31.474 1.00 90.31 100 LYS A N 1
ATOM 805 C CA . LYS A 1 100 ? -15.294 -5.988 32.721 1.00 90.31 100 LYS A CA 1
ATOM 806 C C . LYS A 1 100 ? -16.137 -7.175 33.176 1.00 90.31 100 LYS A C 1
ATOM 808 O O . LYS A 1 100 ? -16.264 -7.381 34.379 1.00 90.31 100 LYS A O 1
ATOM 813 N N . GLU A 1 101 ? -16.748 -7.900 32.246 1.00 89.62 101 GLU A N 1
ATOM 814 C CA . GLU A 1 101 ? -17.533 -9.102 32.543 1.00 89.62 101 GLU A CA 1
ATOM 815 C C . GLU A 1 101 ? -16.628 -10.205 33.109 1.00 89.62 101 GLU A C 1
ATOM 817 O O . GLU A 1 101 ? -16.882 -10.672 34.218 1.00 89.62 101 GLU A O 1
ATOM 822 N N . ALA A 1 102 ? -15.491 -10.486 32.464 1.00 88.25 102 ALA A N 1
ATOM 823 C CA . ALA A 1 102 ? -14.497 -11.444 32.961 1.00 88.25 102 ALA A CA 1
ATOM 824 C C . ALA A 1 102 ? -13.895 -11.052 34.331 1.00 88.25 102 ALA A C 1
ATOM 826 O O . ALA A 1 102 ? -13.606 -11.901 35.180 1.00 88.25 102 ALA A O 1
ATOM 827 N N . MET A 1 103 ? -13.719 -9.752 34.595 1.00 86.44 103 MET A N 1
ATOM 828 C CA . MET A 1 103 ? -13.237 -9.267 35.896 1.00 86.44 103 MET A CA 1
ATOM 829 C C . MET A 1 103 ? -14.258 -9.450 37.026 1.00 86.44 103 MET A C 1
ATOM 831 O O . MET A 1 103 ? -13.858 -9.720 38.158 1.00 86.44 103 MET A O 1
ATOM 835 N N . LYS A 1 104 ? -15.565 -9.349 36.739 1.00 83.62 104 LYS A N 1
ATOM 836 C CA . LYS A 1 104 ? -16.619 -9.624 37.733 1.00 83.62 104 LYS A CA 1
ATOM 837 C C . LYS A 1 104 ? -16.608 -11.084 38.174 1.00 83.62 104 LYS A C 1
ATOM 839 O O . LYS A 1 104 ? -16.760 -11.345 39.362 1.00 83.62 104 LYS A O 1
ATOM 844 N N . GLU A 1 105 ? -16.383 -12.007 37.243 1.00 80.56 105 GLU A N 1
ATOM 845 C CA . GLU A 1 105 ? -16.275 -13.444 37.536 1.00 80.56 105 GLU A CA 1
ATOM 846 C C . GLU A 1 105 ? -15.041 -13.772 38.388 1.00 80.56 105 GLU A C 1
ATOM 848 O O . GLU A 1 105 ? -15.074 -14.675 39.218 1.00 80.56 105 GLU A O 1
ATOM 853 N N . THR A 1 106 ? -13.963 -12.998 38.235 1.00 77.94 106 THR A N 1
ATOM 854 C CA . THR A 1 106 ? -12.695 -13.181 38.963 1.00 77.94 106 THR A CA 1
ATOM 855 C C . THR A 1 106 ? -12.540 -12.278 40.196 1.00 77.94 106 THR A C 1
ATOM 857 O O . THR A 1 106 ? -11.495 -12.303 40.846 1.00 77.94 106 THR A O 1
ATOM 860 N N . GLY A 1 107 ? -13.559 -11.481 40.545 1.00 76.44 107 GLY A N 1
ATOM 861 C CA . GLY A 1 107 ? -13.573 -10.615 41.733 1.00 76.44 107 GLY A CA 1
ATOM 862 C C . GLY A 1 107 ? -12.693 -9.358 41.653 1.00 76.44 107 GLY A C 1
ATOM 863 O O . GLY A 1 107 ? -12.457 -8.706 42.671 1.00 76.44 107 GLY A O 1
ATOM 864 N N . LYS A 1 108 ? -12.197 -8.986 40.466 1.00 75.25 108 LYS A N 1
ATOM 865 C CA . LYS A 1 108 ? -11.382 -7.776 40.255 1.00 75.25 108 LYS A CA 1
ATOM 866 C C . LYS A 1 108 ? -12.266 -6.563 39.941 1.00 75.25 108 LYS A C 1
ATOM 868 O O . LYS A 1 108 ? -13.239 -6.663 39.200 1.00 75.25 108 LYS A O 1
ATOM 873 N N . SER A 1 109 ? -11.925 -5.392 40.487 1.00 73.56 109 SER A N 1
ATOM 874 C CA . SER A 1 109 ? -12.804 -4.208 40.453 1.00 73.56 109 SER A CA 1
ATOM 875 C C . SER A 1 109 ? -12.467 -3.160 39.386 1.00 73.56 109 SER A C 1
ATOM 877 O O . SER A 1 109 ? -13.340 -2.366 39.027 1.00 73.56 109 SER A O 1
ATOM 879 N N . PHE A 1 110 ? -11.237 -3.123 38.859 1.00 83.25 110 PHE A N 1
ATOM 880 C CA . PHE A 1 110 ? -10.802 -2.046 37.965 1.00 83.25 110 PHE A CA 1
ATOM 881 C C . PHE A 1 110 ? -9.892 -2.516 36.825 1.00 83.25 110 PHE A C 1
ATOM 883 O O . PHE A 1 110 ? -9.075 -3.417 36.979 1.00 83.25 110 PHE A O 1
ATOM 890 N N . ILE A 1 111 ? -10.009 -1.839 35.678 1.00 85.69 111 ILE A N 1
ATOM 891 C CA . ILE A 1 111 ? -9.117 -2.013 34.525 1.00 85.69 111 ILE A CA 1
ATOM 892 C C . ILE A 1 111 ? -8.065 -0.903 34.570 1.00 85.69 111 ILE A C 1
ATOM 894 O O . ILE A 1 111 ? -8.415 0.285 34.518 1.00 85.69 111 ILE A O 1
ATOM 898 N N . THR A 1 112 ? -6.791 -1.289 34.649 1.00 90.25 112 THR A N 1
ATOM 899 C CA . THR A 1 112 ? -5.642 -0.371 34.652 1.00 90.25 112 THR A CA 1
ATOM 900 C C . THR A 1 112 ? -5.550 0.422 33.346 1.00 90.25 112 THR A C 1
ATOM 902 O O . THR A 1 112 ? -6.116 0.050 32.316 1.00 90.25 112 THR A O 1
ATOM 905 N N . LYS A 1 113 ? -4.828 1.548 33.371 1.00 91.12 113 LYS A N 1
ATOM 906 C CA . LYS A 1 113 ? -4.572 2.350 32.165 1.00 91.12 113 LYS A CA 1
ATOM 907 C C . LYS A 1 113 ? -3.801 1.544 31.113 1.00 91.12 113 LYS A C 1
ATOM 909 O O . LYS A 1 113 ? -4.191 1.569 29.951 1.00 91.12 113 LYS A O 1
ATOM 914 N N . ASP A 1 114 ? -2.793 0.791 31.540 1.00 93.38 114 ASP A N 1
ATOM 915 C CA . ASP A 1 114 ? -1.955 -0.016 30.647 1.00 93.38 114 ASP A CA 1
ATOM 916 C C . ASP A 1 114 ? -2.771 -1.112 29.960 1.00 93.38 114 ASP A C 1
ATOM 918 O O . ASP A 1 114 ? -2.704 -1.262 28.744 1.00 93.38 114 ASP A O 1
ATOM 922 N N . ARG A 1 115 ? -3.673 -1.779 30.694 1.00 92.06 115 ARG A N 1
ATOM 923 C CA . ARG A 1 115 ? -4.569 -2.784 30.109 1.00 92.06 115 ARG A CA 1
ATOM 924 C C . ARG A 1 115 ? -5.528 -2.183 29.081 1.00 92.06 115 ARG A C 1
ATOM 926 O O . ARG A 1 115 ? -5.825 -2.807 28.069 1.00 92.06 115 ARG A O 1
ATOM 933 N N . LYS A 1 116 ? -6.011 -0.954 29.300 1.00 93.25 116 LYS A N 1
ATOM 934 C CA . LYS A 1 116 ? -6.825 -0.244 28.295 1.00 93.25 116 LYS A CA 1
ATOM 935 C C . LYS A 1 116 ? -6.027 0.070 27.030 1.00 93.25 116 LYS A C 1
ATOM 937 O O . LYS A 1 116 ? -6.606 0.033 25.949 1.00 93.25 116 LYS A O 1
ATOM 942 N N . GLN A 1 117 ? -4.747 0.405 27.162 1.00 94.81 117 GLN A N 1
ATOM 943 C CA . GLN A 1 117 ? -3.875 0.657 26.017 1.00 94.81 117 GLN A CA 1
ATOM 944 C C . GLN A 1 117 ? -3.633 -0.637 25.228 1.00 94.81 117 GLN A C 1
ATOM 946 O O . GLN A 1 117 ? -3.861 -0.655 24.022 1.00 94.81 117 GLN A O 1
ATOM 951 N N . GLU A 1 118 ? -3.328 -1.734 25.919 1.00 94.75 118 GLU A N 1
ATOM 952 C CA . GLU A 1 118 ? -3.159 -3.059 25.310 1.00 94.75 118 GLU A CA 1
ATOM 953 C C . GLU A 1 118 ? -4.428 -3.520 24.569 1.00 94.75 118 GLU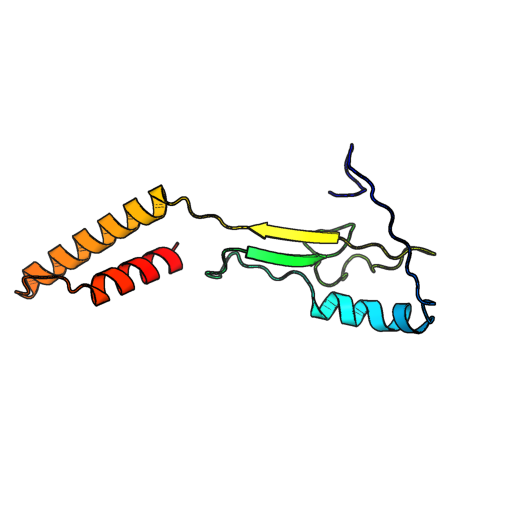 A C 1
ATOM 955 O O . GLU A 1 118 ? -4.367 -3.931 23.414 1.00 94.75 118 GLU A O 1
ATOM 960 N N . LEU A 1 119 ? -5.611 -3.378 25.183 1.00 94.88 119 LEU A N 1
ATOM 961 C CA . LEU A 1 119 ? -6.888 -3.706 24.533 1.00 94.88 119 LEU A CA 1
ATOM 962 C C . LEU A 1 119 ? -7.127 -2.874 23.268 1.00 94.88 119 LEU A C 1
ATOM 964 O O . LEU A 1 119 ? -7.739 -3.351 22.314 1.00 94.88 119 LEU A O 1
ATOM 968 N N . LYS A 1 120 ? -6.675 -1.617 23.251 1.00 93.50 120 LYS A N 1
ATOM 969 C CA . LYS A 1 120 ? -6.787 -0.757 22.071 1.00 93.50 120 LYS A CA 1
ATOM 970 C C . LYS A 1 120 ? -5.854 -1.233 20.956 1.00 93.50 120 LYS A C 1
ATOM 972 O O . LYS A 1 120 ? -6.286 -1.270 19.810 1.00 93.50 120 LYS A O 1
ATOM 977 N N . GLU A 1 121 ? -4.624 -1.614 21.286 1.00 93.12 121 GLU A N 1
ATOM 978 C CA . GLU A 1 121 ? -3.653 -2.169 20.333 1.00 93.12 121 GLU A CA 1
ATOM 979 C C . GLU A 1 121 ? -4.147 -3.495 19.746 1.00 93.12 121 GLU A C 1
ATOM 981 O O . GLU A 1 121 ? -4.179 -3.649 18.530 1.00 93.12 121 GLU A O 1
ATOM 986 N N . GLN A 1 122 ? -4.666 -4.399 20.581 1.00 93.12 122 GLN A N 1
ATOM 987 C CA . GLN A 1 122 ? -5.278 -5.654 20.129 1.00 93.12 122 GLN A CA 1
ATOM 988 C C . GLN A 1 122 ? -6.479 -5.433 19.207 1.00 93.12 122 GLN A C 1
ATOM 990 O O . GLN A 1 122 ? -6.691 -6.199 18.271 1.00 93.12 122 GLN A O 1
ATOM 995 N N . VAL A 1 123 ? -7.281 -4.395 19.464 1.00 93.19 123 VAL A N 1
ATOM 996 C CA . VAL A 1 123 ? -8.388 -4.027 18.575 1.00 93.19 123 VAL A CA 1
ATOM 997 C C . VAL A 1 123 ? -7.866 -3.538 17.230 1.00 93.19 123 VAL A C 1
ATOM 999 O O . VAL A 1 123 ? -8.425 -3.929 16.216 1.00 93.19 123 VAL A O 1
ATOM 1002 N N . VAL A 1 124 ? -6.819 -2.712 17.203 1.00 89.62 124 VAL A N 1
ATOM 1003 C CA . VAL A 1 124 ? -6.232 -2.214 15.947 1.00 89.62 124 VAL A CA 1
ATOM 1004 C C . VAL A 1 124 ? -5.587 -3.336 15.139 1.00 89.62 124 VAL A C 1
ATOM 1006 O O . VAL A 1 124 ? -5.715 -3.332 13.927 1.00 89.62 124 VAL A O 1
ATOM 1009 N N . LEU A 1 125 ? -4.966 -4.319 15.791 1.00 88.19 125 LEU A N 1
ATOM 1010 C CA . LEU A 1 125 ? -4.372 -5.480 15.120 1.00 88.19 125 LEU A CA 1
ATOM 1011 C C . LEU A 1 125 ? -5.407 -6.447 14.507 1.00 88.19 125 LEU A C 1
ATOM 1013 O O . LEU A 1 125 ? -5.009 -7.383 13.820 1.00 88.19 125 LEU A O 1
ATOM 1017 N N . LYS A 1 126 ? -6.708 -6.298 14.807 1.00 87.19 126 LYS A N 1
ATOM 1018 C CA . LYS A 1 126 ? -7.729 -7.315 14.508 1.00 87.19 126 LYS A CA 1
ATOM 1019 C C . LYS A 1 126 ? -8.733 -7.018 13.376 1.00 87.19 126 LYS A C 1
ATOM 1021 O O . LYS A 1 126 ? -9.205 -7.978 12.776 1.00 87.19 126 LYS A O 1
ATOM 1026 N N . LEU A 1 127 ? -9.307 -5.837 13.135 1.00 84.44 127 LEU A N 1
ATOM 1027 C CA . LEU A 1 127 ? -8.690 -4.549 12.855 1.00 84.44 127 LEU A CA 1
ATOM 1028 C C . LEU A 1 127 ? -8.296 -4.560 11.388 1.00 84.44 127 LEU A C 1
ATOM 1030 O O . LEU A 1 127 ? -9.217 -4.441 10.542 1.00 84.44 127 LEU A O 1
#

Mean predicted aligned error: 6.98 Å

Foldseek 3Di:
DPPPDPDDDDDDDDDPDDPDPVCVVCVLVVQLVFFWDDPPLFLDQKIKGKAAPVDPVHSNCPPHAQDDPVGGHIDIDIGGHDDPVVQLVVQLVVLVVVVCVVCVVVVHDDDDPVNSVVSSVVSSGVD

InterPro domains:
  IPR007476 Putative exonuclease, RdgC [PF04381] (23-127)